Protein AF-A0A535PE75-F1 (afdb_monomer_lite)

Structure (mmCIF, N/CA/C/O backbone):
data_AF-A0A535PE75-F1
#
_entry.id   AF-A0A535PE75-F1
#
loop_
_atom_site.group_PDB
_atom_site.id
_atom_site.type_symbol
_atom_site.label_atom_id
_atom_site.label_alt_id
_atom_site.label_comp_id
_atom_site.label_asym_id
_atom_site.label_entity_id
_atom_site.label_seq_id
_atom_site.pdbx_PDB_ins_code
_atom_site.Cartn_x
_atom_site.Cartn_y
_atom_site.Cartn_z
_atom_site.occupancy
_atom_site.B_iso_or_equiv
_atom_site.auth_seq_id
_atom_site.auth_comp_id
_atom_site.auth_asym_id
_atom_site.auth_atom_id
_atom_site.pdbx_PDB_model_num
ATOM 1 N N . MET A 1 1 ? 22.549 20.280 -5.424 1.00 37.03 1 MET A N 1
ATOM 2 C CA . MET A 1 1 ? 22.256 18.874 -5.093 1.00 37.03 1 MET A CA 1
ATOM 3 C C . MET A 1 1 ? 20.751 18.731 -5.181 1.00 37.03 1 MET A C 1
ATOM 5 O O . MET A 1 1 ? 20.050 19.035 -4.227 1.00 37.03 1 MET A O 1
ATOM 9 N N . THR A 1 2 ? 20.263 18.485 -6.393 1.00 37.56 2 THR A N 1
ATOM 10 C CA . THR A 1 2 ? 18.833 18.360 -6.676 1.00 37.56 2 THR A CA 1
ATOM 11 C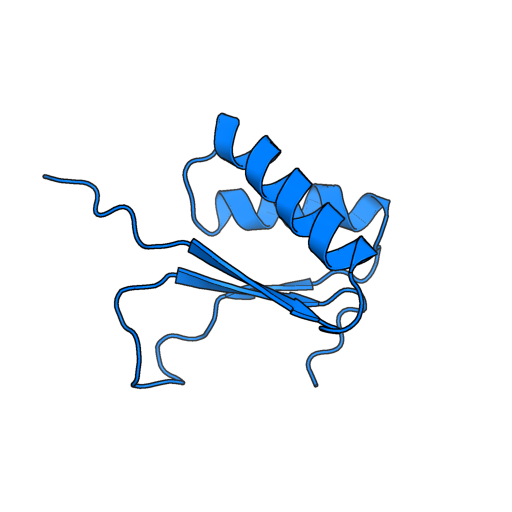 C . THR A 1 2 ? 18.408 17.026 -6.092 1.00 37.56 2 THR A C 1
ATOM 13 O O . THR A 1 2 ? 18.985 16.006 -6.452 1.00 37.56 2 THR A O 1
ATOM 16 N N . ILE A 1 3 ? 17.492 17.034 -5.128 1.00 51.56 3 ILE A N 1
ATOM 17 C CA . ILE A 1 3 ? 16.825 15.805 -4.708 1.00 51.56 3 ILE A CA 1
ATOM 18 C C . ILE A 1 3 ? 16.031 15.385 -5.942 1.00 51.56 3 ILE A C 1
ATOM 20 O O . ILE A 1 3 ? 15.062 16.050 -6.296 1.00 51.56 3 ILE A O 1
ATOM 24 N N . GLU A 1 4 ? 16.526 14.390 -6.673 1.00 50.84 4 GLU A N 1
ATOM 25 C CA . GLU A 1 4 ? 15.770 13.768 -7.752 1.00 50.84 4 GLU A CA 1
ATOM 26 C C . GLU A 1 4 ? 14.492 13.215 -7.118 1.00 50.84 4 GLU A C 1
ATOM 28 O O . GLU A 1 4 ? 14.538 12.301 -6.292 1.00 50.84 4 GLU A O 1
ATOM 33 N N . ASP A 1 5 ? 13.358 13.844 -7.430 1.00 55.81 5 ASP A N 1
ATOM 34 C CA . ASP A 1 5 ? 12.029 13.342 -7.091 1.00 55.81 5 ASP A CA 1
ATOM 35 C C . ASP A 1 5 ? 11.828 12.074 -7.926 1.00 55.81 5 ASP A C 1
ATOM 37 O O . ASP A 1 5 ? 11.315 12.115 -9.044 1.00 55.81 5 ASP A O 1
ATOM 41 N N . ARG A 1 6 ? 12.365 10.945 -7.446 1.00 63.06 6 ARG A N 1
ATOM 42 C CA . ARG A 1 6 ? 12.110 9.640 -8.057 1.00 63.06 6 ARG A CA 1
ATOM 43 C C . ARG A 1 6 ? 10.601 9.458 -8.106 1.00 63.06 6 ARG A C 1
ATOM 45 O O . ARG A 1 6 ? 9.924 9.576 -7.082 1.00 63.06 6 ARG A O 1
ATOM 52 N N . ALA A 1 7 ? 10.081 9.152 -9.289 1.00 73.81 7 ALA A N 1
ATOM 53 C CA . ALA A 1 7 ? 8.659 8.928 -9.463 1.00 73.81 7 ALA A CA 1
ATOM 54 C C . ALA A 1 7 ? 8.228 7.735 -8.592 1.00 73.81 7 ALA A C 1
ATOM 56 O O . ALA A 1 7 ? 8.646 6.597 -8.820 1.00 73.81 7 ALA A O 1
ATOM 57 N N . LEU A 1 8 ? 7.413 8.007 -7.570 1.00 82.25 8 LEU A N 1
ATOM 58 C CA . LEU A 1 8 ? 6.823 6.988 -6.706 1.00 82.25 8 LEU A CA 1
ATOM 59 C C . LEU A 1 8 ? 5.687 6.299 -7.465 1.00 82.25 8 LEU A C 1
ATOM 61 O O . LEU A 1 8 ? 4.651 6.912 -7.728 1.00 82.25 8 LEU A O 1
ATOM 65 N N . GLN A 1 9 ? 5.862 5.022 -7.792 1.00 88.19 9 GLN A N 1
ATOM 66 C CA . GLN A 1 9 ? 4.828 4.211 -8.430 1.00 88.19 9 GLN A CA 1
ATOM 67 C C . GLN A 1 9 ? 4.228 3.234 -7.423 1.00 88.19 9 GLN A C 1
ATOM 69 O O . GLN A 1 9 ? 4.946 2.478 -6.772 1.00 88.19 9 GLN A O 1
ATOM 74 N N . ILE A 1 10 ? 2.900 3.204 -7.328 1.00 90.62 10 ILE A N 1
ATOM 75 C CA . ILE A 1 10 ? 2.179 2.301 -6.427 1.00 90.62 10 ILE A CA 1
ATOM 76 C C . ILE A 1 10 ? 1.269 1.399 -7.247 1.00 90.62 10 ILE A C 1
ATOM 78 O O . ILE A 1 10 ? 0.435 1.875 -8.016 1.00 90.62 10 ILE A O 1
ATOM 82 N N . ARG A 1 11 ? 1.425 0.088 -7.068 1.00 92.62 11 ARG A N 1
ATOM 83 C CA . ARG A 1 11 ? 0.633 -0.943 -7.741 1.00 92.62 11 ARG A CA 1
ATOM 84 C C . ARG A 1 11 ? -0.158 -1.728 -6.703 1.00 92.62 11 ARG A C 1
ATOM 86 O O . ARG A 1 11 ? 0.424 -2.320 -5.796 1.00 92.62 11 ARG A O 1
ATOM 93 N N . CYS A 1 12 ? -1.479 -1.704 -6.838 1.00 93.94 12 CYS A N 1
ATOM 94 C CA . CYS A 1 12 ? -2.401 -2.332 -5.897 1.00 93.94 12 CYS A CA 1
ATOM 95 C C . CYS A 1 12 ? -2.855 -3.701 -6.410 1.00 93.94 12 CYS A C 1
ATOM 97 O O . CYS A 1 12 ? -3.067 -3.878 -7.610 1.00 93.94 12 CYS A O 1
ATOM 99 N N . PHE A 1 13 ? -3.027 -4.648 -5.490 1.00 92.69 13 PHE A N 1
ATOM 100 C CA . PHE A 1 13 ? -3.526 -5.988 -5.770 1.00 92.69 13 PHE A CA 1
ATOM 101 C C . PHE A 1 13 ? -4.622 -6.382 -4.770 1.00 92.69 13 PHE A C 1
ATOM 103 O O . PHE A 1 13 ? -4.417 -6.205 -3.563 1.00 92.69 13 PHE A O 1
ATOM 110 N N . PRO A 1 14 ? -5.739 -6.971 -5.234 1.00 92.06 14 PRO A N 1
ATOM 111 C CA . PRO A 1 14 ? -6.067 -7.246 -6.640 1.00 92.06 14 PRO A CA 1
ATOM 112 C C . PRO A 1 14 ? -6.296 -5.973 -7.475 1.00 92.06 14 PRO A C 1
ATOM 114 O O . PRO A 1 14 ? -6.820 -4.982 -6.976 1.00 92.06 14 PRO A O 1
ATOM 117 N N . ALA A 1 15 ? -5.887 -5.997 -8.749 1.00 89.56 15 ALA A N 1
ATOM 118 C CA . ALA A 1 15 ? -5.918 -4.814 -9.618 1.00 89.56 15 ALA A CA 1
ATOM 119 C C . ALA A 1 15 ? -7.348 -4.375 -9.990 1.00 89.56 15 ALA A C 1
ATOM 121 O O . ALA A 1 15 ? -7.574 -3.205 -10.291 1.00 89.56 15 ALA A O 1
ATOM 122 N N . GLU A 1 16 ? -8.317 -5.296 -9.951 1.00 91.50 16 GLU A N 1
ATOM 123 C CA . GLU A 1 16 ? -9.735 -4.986 -10.170 1.00 91.50 16 GLU A CA 1
ATOM 124 C C . GLU A 1 16 ? -10.426 -4.306 -8.975 1.00 91.50 16 GLU A C 1
ATOM 126 O O . GLU A 1 16 ? -11.540 -3.800 -9.119 1.00 91.50 16 GLU A O 1
ATOM 131 N N . ASP A 1 17 ? -9.787 -4.258 -7.803 1.0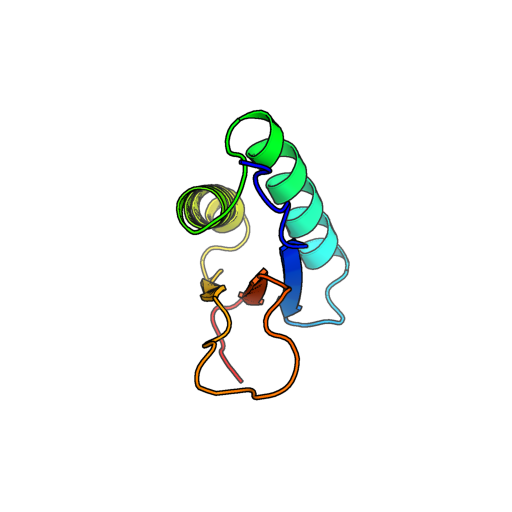0 93.12 17 ASP A N 1
ATOM 132 C CA . ASP A 1 17 ? -10.358 -3.625 -6.617 1.00 93.12 17 ASP A CA 1
ATOM 133 C C . ASP A 1 17 ? -10.117 -2.110 -6.635 1.00 93.12 17 ASP A C 1
ATOM 135 O O . ASP A 1 17 ? -9.128 -1.575 -6.118 1.00 93.12 17 ASP A O 1
ATOM 139 N N . SER A 1 18 ? -11.046 -1.407 -7.281 1.00 93.81 18 SER A N 1
ATOM 140 C CA . SER A 1 18 ? -11.005 0.048 -7.425 1.00 93.81 18 SER A CA 1
ATOM 141 C C . SER A 1 18 ? -11.215 0.790 -6.104 1.00 93.81 18 SER A C 1
ATOM 143 O O . SER A 1 18 ? -10.664 1.878 -5.942 1.00 93.81 18 SER A O 1
ATOM 145 N N . VAL A 1 19 ? -11.952 0.209 -5.150 1.00 95.38 19 VAL A N 1
ATOM 146 C CA . VAL A 1 19 ? -12.175 0.803 -3.821 1.00 95.38 19 VAL A CA 1
ATOM 147 C C . VAL A 1 19 ? -10.879 0.768 -3.023 1.00 95.38 19 VAL A C 1
ATOM 149 O O . VAL A 1 19 ? -10.427 1.804 -2.539 1.00 95.38 19 VAL A O 1
ATOM 152 N N . PHE A 1 20 ? -10.226 -0.393 -2.972 1.00 94.50 20 PHE A N 1
ATOM 153 C CA . PHE A 1 20 ? -8.929 -0.524 -2.318 1.00 94.50 20 PHE A CA 1
ATOM 154 C C . PHE A 1 20 ? -7.877 0.383 -2.960 1.00 94.50 20 PHE A C 1
ATOM 156 O O . PHE A 1 20 ? -7.162 1.102 -2.264 1.00 94.50 20 PHE A O 1
ATOM 163 N N . SER A 1 21 ? -7.815 0.402 -4.292 1.00 94.81 21 SER A N 1
ATOM 164 C CA . SER A 1 21 ? -6.870 1.253 -5.021 1.00 94.81 21 SER A CA 1
ATOM 165 C C . SER A 1 21 ? -7.090 2.738 -4.720 1.00 94.81 21 SER A C 1
ATOM 167 O O . SER A 1 21 ? -6.126 3.479 -4.531 1.00 94.81 21 SER A O 1
ATOM 169 N N . PHE A 1 22 ? -8.348 3.176 -4.626 1.00 95.62 22 PHE A N 1
ATOM 170 C CA . PHE A 1 22 ? -8.691 4.542 -4.240 1.00 95.62 22 PHE A CA 1
ATOM 171 C C . PHE A 1 22 ? -8.251 4.862 -2.805 1.00 95.62 22 PHE A C 1
ATOM 173 O O . PHE A 1 22 ? -7.616 5.894 -2.579 1.00 95.62 22 PHE A O 1
ATOM 180 N N . ASP A 1 23 ? -8.521 3.970 -1.850 1.00 96.56 23 ASP A N 1
ATOM 181 C CA . ASP A 1 23 ? -8.117 4.150 -0.453 1.00 96.56 23 ASP A CA 1
ATOM 182 C C . ASP A 1 23 ? -6.598 4.254 -0.301 1.00 96.56 23 ASP A C 1
ATOM 184 O O . ASP A 1 23 ? -6.109 5.128 0.419 1.00 96.56 23 ASP A O 1
ATOM 188 N N . VAL A 1 24 ? -5.846 3.408 -1.013 1.00 95.75 24 VAL A N 1
ATOM 189 C CA . VAL A 1 24 ? -4.379 3.454 -1.038 1.00 95.75 24 VAL A CA 1
ATOM 190 C C . VAL A 1 24 ? -3.896 4.808 -1.556 1.00 95.75 24 VAL A C 1
ATOM 192 O O . VAL A 1 24 ? -3.080 5.451 -0.898 1.00 95.75 24 VAL A O 1
ATOM 195 N N . GLN A 1 25 ? -4.410 5.276 -2.698 1.00 94.44 25 GLN A N 1
ATOM 196 C CA . GLN A 1 25 ? -4.005 6.564 -3.279 1.00 94.44 25 GLN A CA 1
ATOM 197 C C . GLN A 1 25 ? -4.322 7.741 -2.349 1.00 94.44 25 GLN A C 1
ATOM 199 O O . GLN A 1 25 ? -3.475 8.614 -2.152 1.00 94.44 25 GLN A O 1
ATOM 204 N N . ARG A 1 26 ? -5.507 7.741 -1.728 1.00 95.94 26 ARG A N 1
ATOM 205 C CA . ARG A 1 26 ? -5.915 8.766 -0.760 1.00 95.94 26 ARG A CA 1
ATOM 206 C C . ARG A 1 26 ? -4.964 8.813 0.439 1.00 95.94 26 ARG A C 1
ATOM 208 O O . ARG A 1 26 ? -4.429 9.871 0.755 1.00 95.94 26 ARG A O 1
ATOM 215 N N . ILE A 1 27 ? -4.711 7.667 1.070 1.00 95.69 27 ILE A N 1
ATOM 216 C CA . ILE A 1 27 ? -3.851 7.562 2.260 1.00 95.69 27 ILE A CA 1
ATOM 217 C C . ILE A 1 27 ? -2.396 7.941 1.949 1.00 95.69 27 ILE A C 1
ATOM 219 O O . ILE A 1 27 ? -1.719 8.568 2.769 1.00 95.69 27 ILE A O 1
ATOM 223 N N . VAL A 1 28 ? -1.901 7.591 0.760 1.00 93.69 28 VAL A N 1
ATOM 224 C CA . VAL A 1 28 ? -0.567 7.994 0.299 1.00 93.69 28 VAL A CA 1
ATOM 225 C C . VAL A 1 28 ? -0.491 9.507 0.135 1.00 93.69 28 VAL A C 1
ATOM 227 O O . VAL A 1 28 ? 0.461 10.108 0.629 1.00 93.69 28 VAL A O 1
ATOM 230 N N . ALA A 1 29 ? -1.478 10.127 -0.519 1.00 91.31 29 ALA A N 1
ATOM 231 C CA . ALA A 1 29 ? -1.521 11.576 -0.700 1.00 91.31 29 ALA A CA 1
ATOM 232 C C . ALA A 1 29 ? -1.535 12.313 0.651 1.00 91.31 29 ALA A C 1
ATOM 234 O O . ALA A 1 29 ? -0.694 13.180 0.871 1.00 91.31 29 ALA A O 1
ATOM 235 N N . GLU A 1 30 ? -2.398 11.891 1.581 1.00 93.00 30 GLU A N 1
ATOM 236 C CA . GLU A 1 30 ? -2.473 12.432 2.948 1.00 93.00 30 GLU A CA 1
ATOM 237 C C . GLU A 1 30 ? -1.147 12.263 3.706 1.00 93.00 30 GLU A C 1
ATOM 239 O O . GLU A 1 30 ? -0.658 13.177 4.369 1.00 93.00 30 GLU A O 1
ATOM 244 N N . SER A 1 31 ? -0.507 11.097 3.590 1.00 91.81 31 SER A N 1
ATOM 245 C CA . SER A 1 31 ? 0.763 10.841 4.276 1.00 91.81 31 SER A CA 1
ATOM 246 C C . SER A 1 31 ? 1.926 11.648 3.679 1.00 91.81 31 SER A C 1
ATOM 248 O O . SER A 1 31 ? 2.842 12.034 4.414 1.00 91.81 31 SER A O 1
ATOM 250 N N . ARG A 1 32 ? 1.888 11.959 2.373 1.00 88.62 32 ARG A N 1
ATOM 251 C CA . ARG A 1 32 ? 2.914 12.765 1.684 1.00 88.62 32 ARG A CA 1
ATOM 252 C C . ARG A 1 32 ? 2.933 14.231 2.098 1.00 88.62 32 ARG A C 1
ATOM 254 O O . ARG A 1 32 ? 3.973 14.867 1.956 1.00 88.62 32 ARG A O 1
ATOM 261 N N . GLU A 1 33 ? 1.856 14.742 2.691 1.00 87.50 33 GLU A N 1
ATOM 262 C CA . GLU A 1 33 ? 1.840 16.088 3.282 1.00 87.50 33 GLU A CA 1
ATOM 263 C C . GLU A 1 33 ? 2.868 16.239 4.416 1.00 87.50 33 GLU A C 1
ATOM 265 O O . GLU A 1 33 ? 3.330 17.342 4.703 1.00 87.50 33 GLU A O 1
ATOM 270 N N . THR A 1 34 ? 3.250 15.128 5.057 1.00 85.19 34 THR A N 1
ATOM 271 C CA . THR A 1 34 ? 4.164 15.122 6.212 1.00 85.19 34 THR A CA 1
ATOM 272 C C . THR A 1 34 ? 5.423 14.278 6.010 1.00 85.19 34 THR A C 1
ATOM 274 O O . THR A 1 34 ? 6.415 14.481 6.714 1.00 85.19 34 THR A O 1
ATOM 277 N N . ILE A 1 35 ? 5.418 13.332 5.064 1.00 85.94 35 ILE A N 1
ATOM 278 C CA . ILE A 1 35 ? 6.529 12.409 4.808 1.00 85.94 35 ILE A CA 1
ATOM 279 C C . ILE A 1 35 ? 6.814 12.363 3.305 1.00 85.94 35 ILE A C 1
ATOM 281 O O . ILE A 1 35 ? 6.024 11.828 2.541 1.00 85.94 35 ILE A O 1
ATOM 285 N N . ALA A 1 36 ? 7.970 12.872 2.877 1.00 72.38 36 ALA A N 1
ATOM 286 C CA . ALA A 1 36 ? 8.270 13.052 1.454 1.00 72.38 36 ALA A CA 1
ATOM 287 C C . ALA A 1 36 ? 8.177 11.759 0.606 1.00 72.38 36 ALA A C 1
ATOM 289 O O . ALA A 1 36 ? 7.473 11.754 -0.406 1.00 72.38 36 ALA A O 1
ATOM 290 N N . ALA A 1 37 ? 8.869 10.678 1.003 1.00 76.56 37 ALA A N 1
ATOM 291 C CA . ALA A 1 37 ? 8.906 9.398 0.279 1.00 76.56 37 ALA A CA 1
ATOM 292 C C . ALA A 1 37 ? 9.528 8.253 1.114 1.00 76.56 37 ALA A C 1
ATOM 294 O O . ALA A 1 37 ? 9.951 8.453 2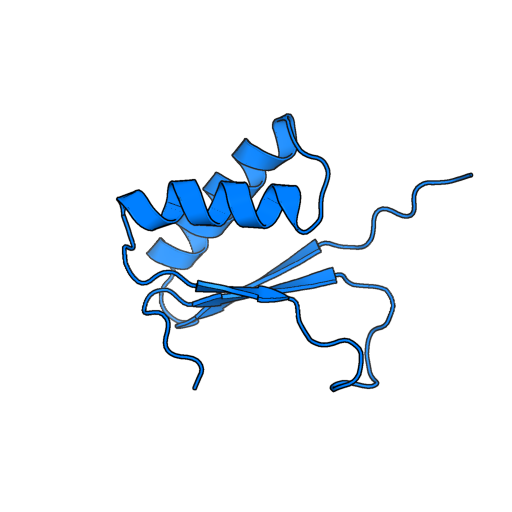.261 1.00 76.56 37 ALA A O 1
ATOM 295 N N . GLY A 1 38 ? 9.608 7.059 0.515 1.00 82.50 38 GLY A N 1
ATOM 296 C CA . GLY A 1 38 ? 10.384 5.919 1.005 1.00 82.50 38 GLY A CA 1
ATOM 297 C C . GLY A 1 38 ? 9.713 5.054 2.076 1.00 82.50 38 GLY A C 1
ATOM 298 O O . GLY A 1 38 ? 8.529 5.183 2.385 1.00 82.50 38 GLY A O 1
ATOM 299 N N . GLU A 1 39 ? 10.513 4.187 2.700 1.00 86.81 39 GLU A N 1
ATOM 300 C CA . GLU A 1 39 ? 10.099 3.217 3.733 1.00 86.81 39 GLU A CA 1
ATOM 301 C C . GLU A 1 39 ? 9.254 3.840 4.855 1.00 86.81 39 GLU A C 1
ATOM 303 O O . GLU A 1 39 ? 8.272 3.263 5.324 1.00 86.81 39 GLU A O 1
ATOM 308 N N . ARG A 1 40 ? 9.606 5.058 5.292 1.00 90.00 40 ARG A N 1
ATOM 309 C CA . ARG A 1 40 ? 8.874 5.743 6.366 1.00 90.00 40 ARG A CA 1
ATOM 310 C C . ARG A 1 40 ? 7.454 6.116 5.939 1.00 90.00 40 ARG A C 1
ATOM 312 O O . ARG A 1 40 ? 6.548 5.992 6.761 1.00 90.00 40 ARG A O 1
ATOM 319 N N . LEU A 1 41 ? 7.277 6.562 4.693 1.00 91.00 41 LEU A N 1
ATOM 320 C CA . LEU A 1 41 ? 5.966 6.867 4.124 1.00 91.00 41 LEU A CA 1
ATOM 321 C C . LEU A 1 41 ? 5.142 5.581 4.035 1.00 91.00 41 LEU A C 1
ATOM 323 O O . LEU A 1 41 ? 4.033 5.529 4.555 1.00 91.00 41 LEU A O 1
ATOM 327 N N . MET A 1 42 ? 5.710 4.521 3.458 1.00 93.44 42 MET A N 1
ATOM 328 C CA . MET A 1 42 ? 4.982 3.266 3.249 1.00 93.44 42 MET A CA 1
ATOM 329 C C . MET A 1 42 ? 4.606 2.560 4.546 1.00 93.44 42 MET A C 1
ATOM 331 O O . MET A 1 42 ? 3.499 2.042 4.657 1.00 93.44 42 MET A O 1
ATOM 335 N N . ARG A 1 43 ? 5.455 2.614 5.575 1.00 93.62 43 ARG A N 1
ATOM 336 C CA . ARG A 1 43 ? 5.090 2.114 6.904 1.00 93.62 43 ARG A CA 1
ATOM 337 C C . ARG A 1 43 ? 3.886 2.862 7.482 1.00 93.62 43 ARG A C 1
ATOM 339 O O . ARG A 1 43 ? 2.981 2.228 8.014 1.00 93.62 43 ARG A O 1
ATOM 346 N N . ARG A 1 44 ? 3.840 4.193 7.340 1.00 94.19 44 ARG A N 1
ATOM 347 C CA . ARG A 1 44 ? 2.697 5.004 7.792 1.00 94.19 44 ARG A CA 1
ATOM 348 C C . ARG A 1 44 ? 1.419 4.659 7.025 1.00 94.19 44 ARG A C 1
ATOM 350 O O . ARG A 1 44 ? 0.361 4.515 7.634 1.00 94.19 44 ARG A O 1
ATOM 357 N N . VAL A 1 45 ? 1.535 4.490 5.710 1.00 95.19 45 VAL A N 1
ATOM 358 C CA . VAL A 1 45 ? 0.437 4.062 4.833 1.00 95.19 45 VAL A CA 1
ATOM 359 C C . VAL A 1 45 ? -0.085 2.686 5.259 1.00 95.19 45 VAL A C 1
ATOM 361 O O . VAL A 1 45 ? -1.292 2.515 5.413 1.00 95.19 45 VAL A O 1
ATOM 364 N N . GLN A 1 46 ? 0.802 1.723 5.532 1.00 95.25 46 GLN A N 1
ATOM 365 C CA . GLN A 1 46 ? 0.420 0.386 5.993 1.00 95.25 46 GLN A CA 1
ATOM 366 C C . GLN A 1 46 ? -0.293 0.425 7.351 1.00 95.25 46 GLN A C 1
ATOM 368 O O . GLN A 1 46 ? -1.323 -0.226 7.514 1.00 95.25 46 GLN A O 1
ATOM 373 N N . GLU A 1 47 ? 0.211 1.206 8.312 1.00 95.75 47 GLU A N 1
ATOM 374 C CA . GLU A 1 47 ? -0.440 1.393 9.617 1.00 95.75 47 GLU A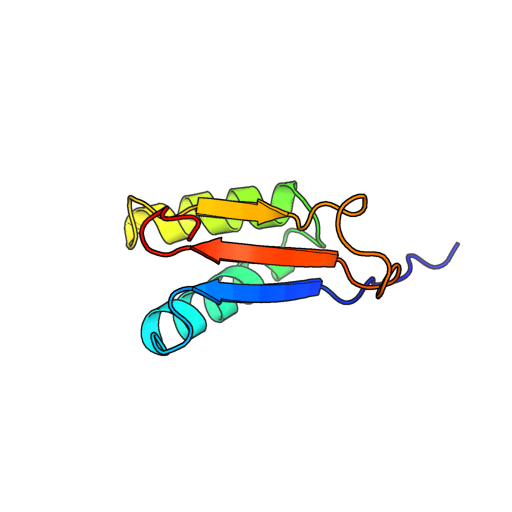 CA 1
ATOM 375 C C . GLU A 1 47 ? -1.882 1.896 9.462 1.00 95.75 47 GLU A C 1
ATOM 377 O O . GLU A 1 47 ? -2.788 1.374 10.110 1.00 95.75 47 GLU A O 1
ATOM 382 N N . GLN A 1 48 ? -2.118 2.877 8.587 1.00 95.62 48 GLN A N 1
ATOM 383 C CA . GLN A 1 48 ? -3.459 3.418 8.355 1.00 95.62 48 GLN A CA 1
ATOM 384 C C . GLN A 1 48 ? -4.362 2.433 7.605 1.00 95.62 48 GLN A C 1
ATOM 386 O O . GLN A 1 48 ? -5.491 2.195 8.031 1.00 95.62 48 GLN A O 1
ATOM 391 N N . LEU A 1 49 ? -3.861 1.804 6.538 1.00 95.56 49 LEU A N 1
ATOM 392 C CA . LEU A 1 49 ? -4.624 0.812 5.776 1.00 95.56 49 LEU A CA 1
ATOM 393 C C . LEU A 1 49 ? -5.014 -0.395 6.632 1.00 95.56 49 LEU A C 1
ATOM 395 O O . LEU A 1 49 ? -6.118 -0.907 6.471 1.00 95.56 49 LEU A O 1
ATOM 399 N N . SER A 1 50 ? -4.163 -0.814 7.575 1.00 95.50 50 SER A N 1
ATOM 400 C CA . SER A 1 50 ? -4.420 -1.975 8.440 1.00 95.50 50 SER A CA 1
ATOM 401 C C . SER A 1 50 ? -5.681 -1.847 9.307 1.00 95.50 50 SER A C 1
ATOM 403 O O . SER A 1 50 ? -6.224 -2.856 9.752 1.00 95.50 50 SER A O 1
ATOM 405 N N . GLN A 1 51 ? -6.193 -0.626 9.499 1.00 95.38 51 GLN A N 1
ATOM 406 C CA . GLN A 1 51 ? -7.439 -0.375 10.230 1.00 95.38 51 GLN A CA 1
ATOM 407 C C . GLN A 1 51 ? -8.680 -0.854 9.462 1.00 95.38 51 GLN A C 1
ATOM 409 O O . GLN A 1 51 ? -9.670 -1.244 10.077 1.00 95.38 51 GLN A O 1
ATOM 414 N N . HIS A 1 52 ? -8.620 -0.845 8.127 1.00 93.88 52 HIS A N 1
ATOM 415 C CA . HIS A 1 52 ? -9.710 -1.260 7.237 1.00 93.88 52 HIS A CA 1
ATOM 416 C C . HIS A 1 52 ? -9.399 -2.562 6.486 1.00 93.88 52 HIS A C 1
ATOM 418 O O . HIS A 1 52 ? -10.307 -3.321 6.151 1.00 93.88 52 HIS A O 1
ATOM 424 N N . TYR A 1 53 ? -8.114 -2.849 6.276 1.00 94.00 53 TYR A N 1
ATOM 425 C CA . TYR A 1 53 ? -7.588 -4.009 5.566 1.00 94.00 53 TYR A CA 1
ATOM 426 C C . TYR A 1 53 ? -6.552 -4.720 6.455 1.00 94.00 53 TYR A C 1
ATOM 428 O O . TYR A 1 53 ? -5.351 -4.538 6.265 1.00 94.00 53 TYR A O 1
ATOM 436 N N . PRO A 1 54 ? -6.972 -5.528 7.449 1.00 92.62 54 PRO A N 1
ATOM 437 C CA . PRO A 1 54 ? -6.066 -6.059 8.477 1.00 92.62 54 PRO A CA 1
ATOM 438 C C . PRO A 1 54 ? -4.923 -6.935 7.949 1.00 92.62 54 PRO A C 1
ATOM 440 O O . PRO A 1 54 ? -3.893 -7.064 8.603 1.00 92.62 54 PRO A O 1
ATOM 443 N N . ALA A 1 55 ? -5.103 -7.541 6.773 1.00 93.38 55 ALA A N 1
ATOM 444 C CA . ALA A 1 55 ? -4.104 -8.378 6.112 1.00 93.38 55 ALA A CA 1
ATOM 445 C C . ALA A 1 55 ? -3.224 -7.605 5.109 1.00 93.38 55 ALA A C 1
ATOM 447 O O . ALA A 1 55 ? -2.415 -8.218 4.411 1.00 93.38 55 ALA A O 1
ATOM 448 N N . VAL A 1 56 ? -3.361 -6.276 5.023 1.00 94.62 56 VAL A N 1
ATOM 449 C CA . VAL A 1 56 ? -2.640 -5.479 4.032 1.00 94.62 56 VAL A CA 1
ATOM 450 C C . VAL A 1 56 ? -1.130 -5.623 4.194 1.00 94.62 56 VAL A C 1
ATOM 452 O O . VAL A 1 56 ? -0.584 -5.563 5.295 1.00 94.62 56 VAL A O 1
ATOM 455 N N . THR A 1 57 ? -0.440 -5.805 3.075 1.00 94.06 57 THR A N 1
ATOM 456 C CA . THR A 1 57 ? 1.020 -5.897 3.037 1.00 94.06 57 THR A CA 1
ATOM 457 C C . THR A 1 57 ? 1.557 -4.959 1.972 1.00 94.06 57 THR A C 1
ATOM 459 O O . THR A 1 57 ? 1.066 -4.960 0.844 1.00 94.06 57 THR A O 1
ATOM 462 N N . ILE A 1 58 ? 2.582 -4.180 2.314 1.00 93.88 58 ILE A N 1
ATOM 463 C CA . ILE A 1 58 ? 3.273 -3.294 1.378 1.00 93.88 58 ILE A CA 1
ATOM 464 C C . ILE A 1 58 ? 4.704 -3.793 1.196 1.00 93.88 58 ILE A C 1
ATOM 466 O O . ILE A 1 58 ? 5.397 -4.080 2.170 1.00 93.88 58 ILE A O 1
ATOM 470 N N . ARG A 1 59 ? 5.148 -3.934 -0.054 1.00 90.81 59 ARG A N 1
ATOM 471 C CA . ARG A 1 59 ? 6.500 -4.397 -0.389 1.00 90.81 59 ARG A CA 1
ATOM 472 C C . ARG A 1 59 ? 7.131 -3.494 -1.426 1.00 90.81 59 ARG A C 1
ATOM 474 O O . ARG A 1 59 ? 6.513 -3.191 -2.444 1.00 90.81 59 ARG A O 1
ATOM 481 N N . ARG A 1 60 ? 8.384 -3.119 -1.198 1.00 89.94 60 ARG A N 1
ATOM 482 C CA . ARG A 1 60 ? 9.191 -2.468 -2.224 1.00 89.94 60 ARG A CA 1
ATOM 483 C C . ARG A 1 60 ? 9.530 -3.483 -3.312 1.00 89.94 60 ARG A C 1
ATOM 485 O O . ARG A 1 60 ? 9.809 -4.644 -3.000 1.00 89.94 60 ARG A O 1
ATOM 492 N N . ARG A 1 61 ? 9.509 -3.056 -4.574 1.00 85.44 61 ARG A N 1
ATOM 493 C CA . ARG A 1 61 ? 10.075 -3.834 -5.680 1.00 85.44 61 ARG A CA 1
ATOM 494 C C . ARG A 1 61 ? 11.560 -4.060 -5.403 1.00 85.44 61 ARG A C 1
ATOM 496 O O . ARG A 1 61 ? 12.265 -3.138 -4.994 1.00 85.44 61 ARG A O 1
ATOM 503 N N . ASP A 1 62 ? 12.013 -5.292 -5.593 1.00 76.62 62 ASP A N 1
ATOM 504 C CA . ASP A 1 62 ? 13.427 -5.621 -5.464 1.00 76.62 62 ASP A CA 1
ATOM 505 C C . ASP A 1 62 ? 14.169 -5.124 -6.713 1.00 76.62 62 ASP A C 1
ATOM 507 O O . ASP A 1 62 ? 13.880 -5.562 -7.828 1.00 76.62 62 ASP A O 1
ATOM 511 N N . GLU A 1 63 ? 15.094 -4.180 -6.529 1.00 61.62 63 GLU A N 1
ATOM 512 C CA . GLU A 1 63 ? 15.878 -3.575 -7.615 1.00 61.62 63 GLU A CA 1
ATOM 513 C C . GLU A 1 63 ? 16.792 -4.605 -8.308 1.00 61.62 63 GLU A C 1
ATOM 515 O O . GLU A 1 63 ? 17.157 -4.421 -9.466 1.00 61.62 63 GLU A O 1
ATOM 520 N N . LEU A 1 64 ? 17.133 -5.717 -7.639 1.00 57.22 64 LEU A N 1
ATOM 521 C CA . LEU A 1 64 ? 17.975 -6.778 -8.207 1.00 57.22 64 LEU A CA 1
ATOM 522 C C . LEU A 1 64 ? 17.199 -7.775 -9.079 1.00 57.22 64 LEU A C 1
ATOM 524 O O . LEU A 1 64 ? 17.815 -8.557 -9.803 1.00 57.22 64 LEU A O 1
ATOM 528 N N . ALA A 1 65 ? 15.866 -7.772 -9.009 1.00 54.12 65 ALA A N 1
ATOM 529 C CA . ALA A 1 65 ? 15.029 -8.743 -9.708 1.00 54.12 65 ALA A CA 1
ATOM 530 C C . ALA A 1 65 ? 14.583 -8.279 -11.105 1.00 54.12 65 ALA A C 1
ATOM 532 O O . ALA A 1 65 ? 14.241 -9.121 -11.935 1.00 54.12 65 ALA A O 1
ATOM 533 N N . GLU A 1 66 ? 14.591 -6.974 -11.404 1.00 53.91 66 GLU A N 1
ATOM 534 C CA . GLU A 1 66 ? 14.075 -6.454 -12.677 1.00 53.91 66 GLU A CA 1
ATOM 535 C C . GLU A 1 66 ? 14.973 -5.355 -13.274 1.00 53.91 66 GLU A C 1
ATOM 537 O O . GLU A 1 66 ? 15.130 -4.270 -12.728 1.00 53.91 66 GLU A O 1
ATOM 542 N N . VAL A 1 67 ? 15.532 -5.643 -14.454 1.00 54.41 67 VAL A N 1
ATOM 543 C CA . VAL A 1 67 ? 16.585 -4.871 -15.154 1.00 54.41 67 VAL A CA 1
ATOM 544 C C . VAL A 1 67 ? 16.089 -3.532 -15.742 1.00 54.41 67 VAL A C 1
ATOM 546 O O . VAL A 1 67 ? 16.877 -2.765 -16.285 1.00 54.41 67 VAL A O 1
ATOM 549 N N . TYR A 1 68 ? 14.786 -3.242 -15.694 1.00 53.91 68 TYR A N 1
ATOM 550 C CA . TYR A 1 68 ? 14.175 -2.370 -16.706 1.00 53.91 68 TYR A CA 1
ATOM 551 C C . TYR A 1 68 ? 13.972 -0.892 -16.331 1.00 53.91 68 TYR A C 1
ATOM 553 O O . TYR A 1 68 ? 13.857 -0.085 -17.247 1.00 53.91 68 TYR A O 1
ATOM 561 N N . GLU A 1 69 ? 13.935 -0.493 -15.051 1.00 60.22 69 GLU A N 1
ATOM 562 C CA . GLU A 1 69 ? 13.600 0.904 -14.686 1.00 60.22 69 GLU A CA 1
ATOM 563 C C . GLU A 1 69 ? 14.299 1.379 -13.389 1.00 60.22 69 GLU A C 1
ATOM 565 O O . GLU A 1 69 ? 13.704 1.301 -12.313 1.00 60.22 69 GLU A O 1
ATOM 570 N N . PRO A 1 70 ? 15.548 1.883 -13.459 1.00 58.84 70 PRO A N 1
ATOM 571 C CA . PRO A 1 70 ? 16.316 2.331 -12.286 1.00 58.84 70 PRO A CA 1
ATOM 572 C C . PRO A 1 70 ? 15.830 3.654 -11.655 1.00 58.84 70 PRO A C 1
ATOM 574 O O . PRO A 1 70 ? 16.237 3.982 -10.538 1.00 58.84 70 PRO A O 1
ATOM 577 N N . ASP A 1 71 ? 14.956 4.403 -12.337 1.00 67.31 71 ASP A N 1
ATOM 578 C CA . ASP A 1 71 ? 14.566 5.768 -11.941 1.00 67.31 71 ASP A CA 1
ATOM 579 C C . ASP A 1 71 ? 13.203 5.872 -11.229 1.00 67.31 71 ASP A C 1
ATOM 581 O O . ASP A 1 71 ? 12.785 6.965 -10.845 1.00 67.31 71 ASP A O 1
ATOM 585 N N . SER A 1 72 ? 12.492 4.756 -11.024 1.00 69.88 72 SER A N 1
ATOM 586 C CA . SER A 1 72 ? 11.176 4.747 -10.362 1.00 69.88 72 SER A CA 1
ATOM 587 C C . SER A 1 72 ? 11.173 3.873 -9.111 1.00 69.88 72 SER A C 1
ATOM 589 O O . SER A 1 72 ? 11.486 2.685 -9.161 1.00 69.88 72 SER A O 1
ATOM 591 N N . GLU A 1 73 ? 10.766 4.451 -7.980 1.00 83.19 73 GLU A N 1
ATOM 592 C CA . GLU A 1 73 ? 10.565 3.703 -6.740 1.00 83.19 73 GLU A CA 1
ATOM 593 C C . GLU A 1 73 ? 9.191 3.023 -6.796 1.00 83.19 73 GLU A C 1
ATOM 595 O O . GLU A 1 73 ? 8.154 3.673 -6.651 1.00 83.19 73 GLU A O 1
A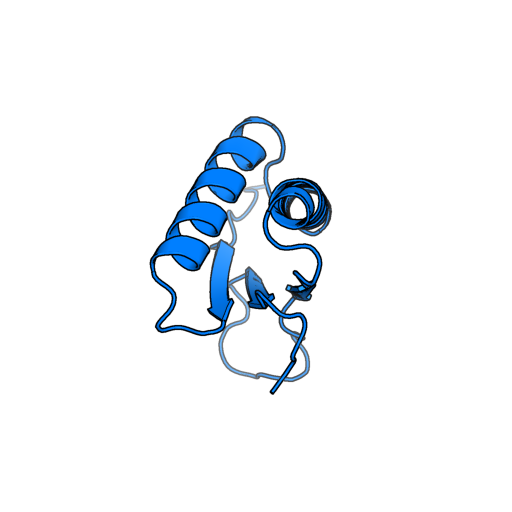TOM 600 N N . VAL A 1 74 ? 9.175 1.713 -7.052 1.00 87.88 74 VAL A N 1
ATOM 601 C CA . VAL A 1 74 ? 7.933 0.943 -7.200 1.00 87.88 74 VAL A CA 1
ATOM 602 C C . VAL A 1 74 ? 7.586 0.218 -5.903 1.00 87.88 74 VAL A C 1
ATOM 604 O O . VAL A 1 74 ? 8.402 -0.515 -5.340 1.00 87.88 74 VAL A O 1
ATOM 607 N N . TRP A 1 75 ? 6.335 0.365 -5.478 1.00 91.75 75 TRP A N 1
ATOM 608 C CA . TRP A 1 75 ? 5.760 -0.302 -4.318 1.00 91.75 75 TRP A CA 1
ATOM 609 C C . TRP A 1 75 ? 4.537 -1.125 -4.702 1.00 91.75 75 TRP A C 1
ATOM 611 O O . TRP A 1 75 ? 3.646 -0.666 -5.418 1.00 91.75 75 TRP A O 1
ATOM 621 N N . TYR A 1 76 ? 4.488 -2.347 -4.186 1.00 92.81 76 TYR A N 1
ATOM 622 C CA . TYR A 1 76 ? 3.376 -3.273 -4.329 1.00 92.81 76 TYR A CA 1
ATOM 623 C C . TYR A 1 76 ? 2.547 -3.284 -3.048 1.00 92.81 76 TYR A C 1
ATOM 625 O O . TYR A 1 76 ? 3.095 -3.445 -1.958 1.00 92.81 76 TYR A O 1
ATOM 633 N N . VAL A 1 77 ? 1.233 -3.125 -3.178 1.00 94.31 77 VAL A N 1
ATOM 634 C CA . VAL A 1 77 ? 0.294 -3.038 -2.056 1.00 94.31 77 VAL A CA 1
ATOM 635 C C . VAL A 1 77 ? -0.761 -4.126 -2.220 1.00 94.31 77 VAL A C 1
ATOM 637 O O . VAL A 1 77 ? -1.562 -4.093 -3.149 1.00 94.31 77 VAL A O 1
ATOM 640 N N . PHE A 1 78 ? -0.741 -5.116 -1.333 1.00 94.44 78 PHE A N 1
ATOM 641 C CA . PHE A 1 78 ? -1.598 -6.299 -1.386 1.00 94.44 78 PHE A CA 1
ATOM 642 C C . PHE A 1 78 ? -2.684 -6.189 -0.323 1.00 94.44 78 PHE A C 1
ATOM 644 O O . PHE A 1 78 ? -2.353 -6.145 0.861 1.00 94.44 78 PHE A O 1
ATOM 651 N N . ARG A 1 79 ? -3.960 -6.188 -0.719 1.00 92.06 79 ARG A N 1
ATOM 652 C CA . ARG A 1 79 ? -5.108 -6.090 0.198 1.00 92.06 79 ARG A CA 1
ATOM 653 C C . ARG A 1 79 ? -5.139 -7.216 1.234 1.00 92.06 79 ARG A C 1
ATOM 655 O O . ARG A 1 79 ? -5.329 -6.961 2.419 1.00 92.06 79 ARG A O 1
ATOM 662 N N . ASP A 1 80 ? -4.920 -8.446 0.775 1.00 88.19 80 ASP A N 1
ATOM 663 C CA . ASP A 1 80 ? -5.105 -9.666 1.574 1.00 88.19 80 ASP A CA 1
ATOM 664 C C . ASP A 1 80 ? -3.780 -10.327 1.992 1.00 88.19 80 ASP A C 1
ATOM 666 O O . ASP A 1 80 ? -3.757 -11.487 2.405 1.00 88.19 80 ASP A O 1
ATOM 670 N N . GLY A 1 81 ? -2.651 -9.634 1.807 1.00 69.38 81 GLY A N 1
ATOM 671 C CA . GLY A 1 81 ? -1.313 -10.140 2.143 1.00 69.38 81 GLY A CA 1
ATOM 672 C C . GLY A 1 81 ? -0.821 -11.293 1.261 1.00 69.38 81 GLY A C 1
ATOM 673 O O . GLY A 1 81 ? 0.276 -11.812 1.466 1.00 69.38 81 GLY A O 1
ATOM 674 N N . ARG A 1 82 ? -1.608 -11.696 0.258 1.00 69.62 82 ARG A N 1
ATOM 675 C CA . ARG A 1 82 ? 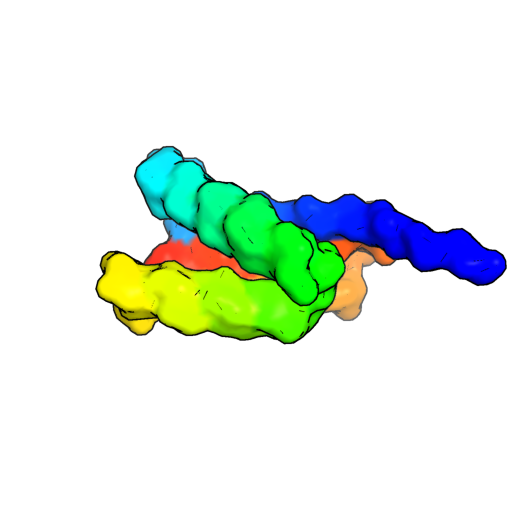-1.224 -12.725 -0.707 1.00 69.62 82 ARG A CA 1
ATOM 676 C C . ARG A 1 82 ? -0.317 -12.126 -1.771 1.00 69.62 82 ARG A C 1
ATOM 678 O O . ARG A 1 82 ? -0.764 -11.372 -2.628 1.00 69.62 82 ARG A O 1
ATOM 685 N N . VAL A 1 83 ? 0.952 -12.506 -1.705 1.00 58.62 83 VAL A N 1
ATOM 686 C CA . VAL A 1 83 ? 1.893 -12.389 -2.817 1.00 58.62 83 VAL A CA 1
ATOM 687 C C . VAL A 1 83 ? 1.603 -13.585 -3.724 1.00 58.62 83 VAL A C 1
ATOM 689 O O . VAL A 1 83 ? 1.878 -14.716 -3.324 1.00 58.62 83 VAL A O 1
ATOM 692 N N . ALA A 1 84 ? 0.928 -13.350 -4.850 1.00 49.88 84 ALA A N 1
ATOM 693 C CA . ALA A 1 84 ? 0.734 -14.367 -5.884 1.00 49.88 84 ALA A CA 1
ATOM 694 C C . ALA A 1 84 ? 2.015 -14.542 -6.706 1.00 49.88 84 ALA A C 1
ATOM 696 O O . ALA A 1 84 ? 2.703 -13.517 -6.925 1.00 49.88 84 ALA A O 1
#

pLDDT: mean 82.83, std 15.94, range [37.03, 96.56]

Secondary structure (DSSP, 8-state):
------EEEEEEESTT-HHHHHHHHHHHHHHHTT--SSHHHHHHHHHHHTTT-TT-EEEEPPTTT-TT-TTEEEEEEETTS---

Sequence (84 aa):
MTIEDRALQIRCFPAEDSVFSFDVQRIVAESRETIAAGERLMRRVQEQLSQHYPAVTIRRRDELAEVYEPDSEVWYVFRDGRVA

Foldseek 3Di:
DDPQLQAEAEQEPPNPPPVLVVLLVVLLVVLCVPPVDDPVSVVSSCVVLCVVQVQKDKDWDDPVPDPDDPRHGYMYIYSRVDDD

Radius of gyration: 12.99 Å; chains: 1; bounding box: 34×33×27 Å